Protein AF-A0A423TA72-F1 (afdb_monomer)

Secondary structure (DSSP, 8-state):
---BS-S-HHHHHHHHHHHHHHHHHHHHT----B-TTS-B---STTTS----TTTS-SS----PPSS---TTSGGGB---SSGGGGGGHHHHHHHHHHHHHHHHHTT--S----PSS--HHHHHHHT--HHHHHH-------SPPS-B--

Sequence (150 aa):
MDVGESLNPALDIGQVEGGFTQGLGLFTLEELRFSPEGVLLTRGPGMYKIPGFQDIPREFNVSLLRGAPNPRAIFSSKAIGEPPLFLASSAFLAIRQAVAAARAEQGMDPVFRFDSPATAERIRMACGDALARMTTTDTADTSKPWSVTV

Nearest PDB structures (foldseek):
  3b9j-assembly2_K  TM=9.821E-01  e=1.991E-14  Bos taurus
  7orc-assembly1_B  TM=9.507E-01  e=2.056E-11  Homo sapiens
  4uhx-assembly1_A  TM=9.500E-01  e=2.056E-11  Homo sapiens
  8emt-assembly1_B  TM=9.200E-01  e=6.672E-12  Homo sapiens
  8emt-assembly1_A  TM=9.411E-01  e=2.992E-11  Homo sapiens

Organism: Penaeus vannamei (NCBI:txid6689)

Structure (mmCIF, N/CA/C/O backbone):
data_AF-A0A423TA72-F1
#
_entry.id   AF-A0A423TA72-F1
#
loop_
_atom_site.group_PDB
_atom_site.id
_atom_site.type_symbol
_atom_site.label_atom_id
_atom_site.label_alt_id
_atom_site.label_comp_id
_atom_site.label_asym_id
_atom_site.label_entity_id
_atom_site.label_seq_id
_atom_site.pdbx_PDB_ins_code
_atom_site.Cartn_x
_atom_site.Cartn_y
_atom_site.Cartn_z
_atom_site.occupancy
_atom_site.B_iso_or_equiv
_atom_site.auth_seq_id
_atom_site.auth_comp_id
_atom_site.auth_asym_id
_atom_site.auth_atom_id
_atom_site.pdbx_PDB_model_num
ATOM 1 N N . MET A 1 1 ? -13.032 -4.093 10.788 1.00 92.88 1 MET A N 1
ATOM 2 C CA . MET A 1 1 ? -11.844 -4.158 11.661 1.00 92.88 1 MET A CA 1
ATOM 3 C C . MET A 1 1 ? -12.295 -4.418 13.089 1.00 92.88 1 MET A C 1
ATOM 5 O O . MET A 1 1 ? -13.267 -3.808 13.516 1.00 92.88 1 MET A O 1
ATOM 9 N N . ASP A 1 2 ? -11.664 -5.349 13.798 1.00 95.12 2 ASP A N 1
ATOM 10 C CA . ASP A 1 2 ? -11.983 -5.640 15.202 1.00 95.12 2 ASP A CA 1
ATOM 11 C C . ASP A 1 2 ? -11.082 -4.807 16.119 1.00 95.12 2 ASP A C 1
ATOM 13 O O . ASP A 1 2 ? -9.888 -5.077 16.235 1.00 95.12 2 ASP A O 1
ATOM 17 N N . VAL A 1 3 ? -11.669 -3.783 16.740 1.00 94.25 3 VAL A N 1
ATOM 18 C CA . VAL A 1 3 ? -10.977 -2.833 17.628 1.00 94.25 3 VAL A CA 1
ATOM 19 C C . VAL A 1 3 ? -11.420 -2.963 19.088 1.00 94.25 3 VAL A C 1
ATOM 21 O O . VAL A 1 3 ? -11.087 -2.125 19.922 1.00 94.25 3 VAL A O 1
ATOM 24 N N . GLY A 1 4 ? -12.162 -4.022 19.422 1.00 93.94 4 GLY A N 1
ATOM 25 C CA . GLY A 1 4 ? -12.846 -4.114 20.705 1.00 93.94 4 GLY A CA 1
ATOM 26 C C . GLY A 1 4 ? -13.949 -3.065 20.864 1.00 93.94 4 GLY A C 1
ATOM 27 O O . GLY A 1 4 ? -14.584 -2.659 19.892 1.00 93.94 4 GLY A O 1
ATOM 28 N N . GLU A 1 5 ? -14.157 -2.610 22.097 1.00 93.06 5 GLU A N 1
ATOM 29 C CA . GLU A 1 5 ? -14.962 -1.424 22.387 1.00 93.06 5 GLU A CA 1
ATOM 30 C C . GLU A 1 5 ? -14.088 -0.182 22.181 1.00 93.06 5 GLU A C 1
ATOM 32 O O . GLU A 1 5 ? -13.206 0.133 22.983 1.00 93.06 5 GLU A O 1
ATOM 37 N N . SER A 1 6 ? -14.295 0.483 21.047 1.00 93.94 6 SER A N 1
ATOM 38 C CA . SER A 1 6 ? -13.540 1.674 20.658 1.00 93.94 6 SER A CA 1
ATOM 39 C C . SER A 1 6 ? -13.652 2.780 21.712 1.00 93.94 6 SER A C 1
ATOM 41 O O . SER A 1 6 ? -14.752 3.142 22.134 1.00 93.94 6 SER A O 1
ATOM 43 N N . LEU A 1 7 ? -12.510 3.359 22.098 1.00 94.31 7 LEU A N 1
ATOM 44 C CA . LEU A 1 7 ? -12.467 4.523 22.994 1.00 94.31 7 LEU A CA 1
ATOM 45 C C . LEU A 1 7 ? -12.975 5.787 22.295 1.00 94.31 7 LEU A C 1
ATOM 47 O O . LEU A 1 7 ? -13.623 6.633 22.908 1.00 94.31 7 LEU A O 1
ATOM 51 N N . ASN A 1 8 ? -12.638 5.926 21.013 1.00 95.94 8 ASN A N 1
ATOM 52 C CA . ASN A 1 8 ? -13.075 7.015 20.160 1.00 95.94 8 ASN A CA 1
ATOM 53 C C . ASN A 1 8 ? -13.169 6.510 18.709 1.00 95.94 8 ASN A C 1
ATOM 55 O O . ASN A 1 8 ? -12.153 6.468 18.008 1.00 95.94 8 ASN A O 1
ATOM 59 N N . PRO A 1 9 ? -14.384 6.183 18.232 1.00 94.94 9 PRO A N 1
ATOM 60 C CA . PRO A 1 9 ? -14.571 5.615 16.901 1.00 94.94 9 PRO A CA 1
ATOM 61 C C . PRO A 1 9 ? -14.055 6.502 15.767 1.00 94.94 9 PRO A C 1
ATOM 63 O O . PRO A 1 9 ? -13.601 5.979 14.756 1.00 94.94 9 PRO A O 1
ATOM 66 N N . ALA A 1 10 ? -14.095 7.831 15.919 1.00 97.06 10 ALA A N 1
ATOM 67 C CA . ALA A 1 10 ? -13.616 8.749 14.887 1.00 97.06 10 ALA A CA 1
ATOM 68 C C . ALA A 1 10 ? -12.090 8.673 14.722 1.00 97.06 10 ALA A C 1
ATOM 70 O O . ALA A 1 10 ? -11.591 8.680 13.599 1.00 97.06 10 ALA A O 1
AT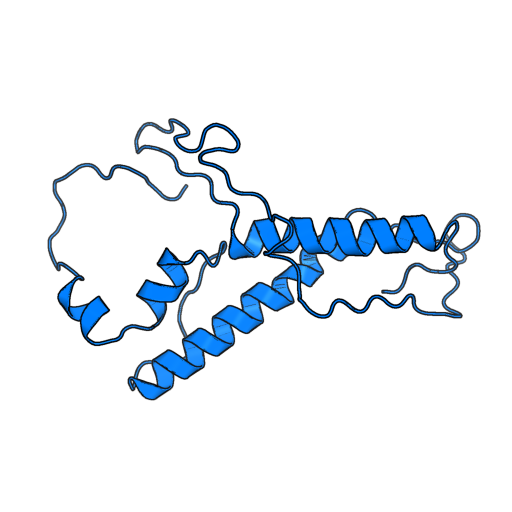OM 71 N N . LEU A 1 11 ? -11.351 8.556 15.832 1.00 96.88 11 LEU A N 1
ATOM 72 C CA . LEU A 1 11 ? -9.897 8.385 15.792 1.00 96.88 11 LEU A CA 1
ATOM 73 C C . LEU A 1 11 ? -9.517 7.002 15.266 1.00 96.88 11 LEU A C 1
ATOM 75 O O . LEU A 1 11 ? -8.621 6.903 14.434 1.00 96.88 11 LEU A O 1
ATOM 79 N N . ASP A 1 12 ? -10.216 5.955 15.701 1.00 96.88 12 ASP A N 1
ATOM 80 C CA . ASP A 1 12 ? -9.924 4.589 15.261 1.00 96.88 12 ASP A CA 1
ATOM 81 C C . ASP A 1 12 ? -10.191 4.409 13.762 1.00 96.88 12 ASP A C 1
ATOM 83 O O . ASP A 1 12 ? -9.397 3.774 13.072 1.00 96.88 12 ASP A O 1
ATOM 87 N N . ILE A 1 13 ? -11.260 5.011 13.229 1.00 97.62 13 ILE A N 1
ATOM 88 C CA . ILE A 1 13 ? -11.517 5.035 11.781 1.00 97.62 13 ILE A CA 1
ATOM 89 C C . ILE A 1 13 ? -10.391 5.774 11.051 1.00 97.62 13 ILE A C 1
ATOM 91 O O . ILE A 1 13 ? -9.846 5.227 10.095 1.00 97.62 13 ILE A O 1
ATOM 95 N N . GLY A 1 14 ? -9.971 6.945 11.541 1.00 97.81 14 GLY A N 1
ATOM 96 C CA . GLY A 1 14 ? -8.849 7.683 10.954 1.00 97.81 14 GLY A CA 1
ATOM 97 C C . GLY A 1 14 ? -7.530 6.896 10.964 1.00 97.81 14 GLY A C 1
ATOM 98 O O . GLY A 1 14 ? -6.763 6.973 10.007 1.00 97.81 14 GLY A O 1
ATOM 99 N N . GLN A 1 15 ? -7.279 6.084 11.998 1.00 97.75 15 GLN A N 1
ATOM 100 C CA . GLN A 1 15 ? -6.132 5.165 12.042 1.00 97.75 15 GLN A CA 1
ATOM 101 C C . GLN A 1 15 ? -6.255 4.050 11.000 1.00 97.75 15 GLN A C 1
ATOM 103 O O . GLN A 1 15 ? -5.272 3.719 10.340 1.00 97.75 15 GLN A O 1
ATOM 108 N N . VAL A 1 16 ? -7.456 3.493 10.802 1.00 98.06 16 VAL A N 1
ATOM 109 C CA . VAL A 1 16 ? -7.685 2.488 9.754 1.00 98.06 16 VAL A CA 1
ATOM 110 C C . VAL A 1 16 ? -7.436 3.070 8.366 1.00 98.06 16 VAL A C 1
ATOM 112 O O . VAL A 1 16 ? -6.707 2.465 7.582 1.00 98.06 16 VAL A O 1
ATOM 115 N N . GLU A 1 17 ? -8.003 4.236 8.064 1.00 98.06 17 GLU A N 1
ATOM 116 C CA . GLU A 1 17 ? -7.862 4.893 6.760 1.00 98.06 17 GLU A CA 1
ATOM 117 C C . GLU A 1 17 ? -6.417 5.332 6.498 1.00 98.06 17 GLU A C 1
ATOM 119 O O . GLU A 1 17 ? -5.870 5.073 5.422 1.00 98.06 17 GLU A O 1
ATOM 124 N N . GLY A 1 18 ? -5.776 5.949 7.494 1.00 97.94 18 GLY A N 1
ATOM 125 C CA . GLY A 1 18 ? -4.387 6.393 7.417 1.00 97.94 18 GLY A CA 1
ATOM 126 C C . GLY A 1 18 ? -3.412 5.227 7.282 1.00 97.94 18 GLY A C 1
ATOM 127 O O . GLY A 1 18 ? -2.581 5.227 6.375 1.00 97.94 18 GLY A O 1
ATOM 128 N N . GLY A 1 19 ? -3.557 4.196 8.121 1.00 98.00 19 GLY A N 1
ATOM 129 C CA . GLY A 1 19 ? -2.730 2.993 8.066 1.00 98.00 19 GLY A CA 1
ATOM 130 C C . GLY A 1 19 ? -2.888 2.254 6.739 1.00 98.00 19 GLY A C 1
ATOM 131 O O . GLY A 1 19 ? -1.891 1.925 6.099 1.00 98.00 19 GLY A O 1
ATOM 132 N N . PHE A 1 20 ? -4.123 2.069 6.261 1.00 98.38 20 PHE A N 1
ATOM 133 C CA . PHE A 1 20 ? -4.372 1.477 4.945 1.00 98.38 20 PHE A CA 1
ATOM 134 C C . PHE A 1 20 ? -3.741 2.303 3.817 1.00 98.38 20 PHE A C 1
ATOM 136 O O . PHE A 1 20 ? -3.083 1.744 2.947 1.00 98.38 20 PHE A O 1
ATOM 143 N N . THR A 1 21 ? -3.891 3.629 3.828 1.00 98.31 21 THR A N 1
ATOM 144 C CA . THR A 1 21 ? -3.316 4.495 2.784 1.00 98.31 21 THR A CA 1
ATOM 145 C C . THR A 1 21 ? -1.787 4.453 2.809 1.00 98.31 21 THR A C 1
ATOM 147 O O . THR A 1 21 ? -1.162 4.344 1.759 1.00 98.31 21 THR A O 1
ATOM 150 N N . GLN A 1 22 ? -1.166 4.436 3.989 1.00 98.44 22 GLN A N 1
ATOM 151 C CA . GLN A 1 22 ? 0.282 4.253 4.116 1.00 98.44 22 GLN A CA 1
ATOM 152 C C . GLN A 1 22 ? 0.736 2.893 3.561 1.00 98.44 22 GLN A C 1
ATOM 154 O O . GLN A 1 22 ? 1.723 2.809 2.832 1.00 98.44 22 GLN A O 1
ATOM 159 N N . GLY A 1 23 ? -0.009 1.825 3.852 1.00 98.25 23 GLY A N 1
ATOM 160 C CA . GLY A 1 23 ? 0.239 0.512 3.264 1.00 98.25 23 GLY A CA 1
ATOM 161 C C . GLY A 1 23 ? 0.062 0.502 1.742 1.00 98.25 23 GLY A C 1
ATOM 162 O O . GLY A 1 23 ? 0.820 -0.159 1.037 1.00 98.25 23 GLY A O 1
ATOM 163 N N . LEU A 1 24 ? -0.905 1.255 1.212 1.00 98.31 24 LEU A N 1
ATOM 164 C CA . LEU A 1 24 ? -1.134 1.368 -0.228 1.00 98.31 24 LEU A CA 1
ATOM 165 C C . LEU A 1 24 ? 0.100 1.968 -0.903 1.00 98.31 24 LEU A C 1
ATOM 167 O O . LEU A 1 24 ? 0.582 1.413 -1.891 1.00 98.31 24 LEU A O 1
ATOM 171 N N . GLY A 1 25 ? 0.653 3.032 -0.319 1.00 98.19 25 GLY A N 1
ATOM 172 C CA . GLY A 1 25 ? 1.925 3.618 -0.731 1.00 98.19 25 GLY A CA 1
ATOM 173 C C . GLY A 1 25 ? 3.050 2.591 -0.738 1.00 98.19 25 GLY A C 1
ATOM 174 O O . GLY A 1 25 ? 3.627 2.338 -1.798 1.00 98.19 25 GLY A O 1
ATOM 175 N N . LEU A 1 26 ? 3.274 1.923 0.398 1.00 98.31 26 LEU A N 1
ATOM 176 C CA . LEU A 1 26 ? 4.293 0.880 0.567 1.00 98.31 26 LEU A CA 1
ATOM 177 C C . LEU A 1 26 ? 4.230 -0.210 -0.514 1.00 98.31 26 LEU A C 1
ATOM 179 O O . LEU A 1 26 ? 5.268 -0.652 -1.008 1.00 98.31 26 LEU A O 1
ATOM 183 N N . PHE A 1 27 ? 3.029 -0.672 -0.867 1.00 98.44 27 PHE A N 1
ATOM 184 C CA . PHE A 1 27 ? 2.884 -1.793 -1.789 1.00 98.44 27 PHE A CA 1
ATOM 185 C C . PHE A 1 27 ? 2.764 -1.403 -3.264 1.00 98.44 27 PHE A C 1
ATOM 187 O O . PHE A 1 27 ? 2.869 -2.290 -4.111 1.00 98.44 27 PHE A O 1
ATOM 194 N N . THR A 1 28 ? 2.527 -0.135 -3.614 1.00 97.94 28 THR A N 1
ATOM 195 C CA . THR A 1 28 ? 2.189 0.235 -5.007 1.00 97.94 28 THR A CA 1
ATOM 196 C C . THR A 1 28 ? 2.951 1.433 -5.572 1.00 97.94 28 THR A C 1
ATOM 198 O O . THR A 1 28 ? 3.186 1.468 -6.779 1.00 97.94 28 THR A O 1
ATOM 201 N N . LEU A 1 29 ? 3.384 2.384 -4.740 1.00 96.81 29 LEU A N 1
ATOM 202 C CA . LEU A 1 29 ? 3.910 3.676 -5.204 1.00 96.81 29 LEU A CA 1
ATOM 203 C C . LEU A 1 29 ? 5.310 3.981 -4.674 1.00 96.81 29 LEU A C 1
ATOM 205 O O . LEU A 1 29 ? 6.191 4.384 -5.434 1.00 96.81 29 LEU A O 1
ATOM 209 N N . GLU A 1 30 ? 5.504 3.815 -3.371 1.00 97.38 30 GLU A N 1
ATOM 210 C CA . GLU A 1 30 ? 6.672 4.304 -2.655 1.00 97.38 30 GLU A CA 1
ATOM 211 C C . GLU A 1 30 ? 7.895 3.439 -2.948 1.00 97.38 30 GLU A C 1
ATOM 213 O O . GLU A 1 30 ? 8.001 2.301 -2.498 1.00 97.38 30 GLU A O 1
ATOM 218 N N . GLU A 1 31 ? 8.849 3.993 -3.696 1.00 96.31 31 GLU A N 1
ATOM 219 C CA . GLU A 1 31 ? 10.054 3.279 -4.092 1.00 96.31 31 GLU A CA 1
ATOM 220 C C . GLU A 1 31 ? 11.314 4.092 -3.811 1.00 96.31 31 GLU A C 1
ATOM 222 O O . GLU A 1 31 ? 11.451 5.251 -4.214 1.00 96.31 31 GLU A O 1
ATOM 227 N N . LEU A 1 32 ? 12.268 3.446 -3.144 1.00 95.81 32 LEU A N 1
ATOM 228 C CA . LEU A 1 32 ? 13.611 3.971 -2.956 1.00 95.81 32 LEU A CA 1
ATOM 229 C C . LEU A 1 32 ? 14.518 3.429 -4.059 1.00 95.81 32 LEU A C 1
ATOM 231 O O . LEU A 1 32 ? 14.652 2.219 -4.230 1.00 95.81 32 LEU A O 1
ATOM 235 N N . ARG A 1 33 ? 15.168 4.331 -4.796 1.00 94.75 33 ARG A N 1
ATOM 236 C CA . ARG A 1 33 ? 16.176 3.963 -5.800 1.00 94.75 33 ARG A CA 1
ATOM 237 C C . ARG A 1 33 ? 17.559 4.326 -5.292 1.00 94.75 33 ARG A C 1
ATOM 239 O O . ARG A 1 33 ? 17.786 5.461 -4.866 1.00 94.75 33 ARG A O 1
ATOM 246 N N . PHE A 1 34 ? 18.487 3.384 -5.389 1.00 96.00 34 PHE A N 1
ATOM 247 C CA . PHE A 1 34 ? 19.882 3.573 -5.011 1.00 96.00 34 PHE A CA 1
ATOM 248 C C . PHE A 1 34 ? 20.777 3.396 -6.230 1.00 96.00 34 PHE A C 1
ATOM 250 O O . PHE A 1 34 ? 20.518 2.538 -7.068 1.00 96.00 34 PHE A O 1
ATOM 257 N N . SER A 1 35 ? 21.832 4.199 -6.334 1.00 95.38 35 SER A N 1
ATOM 258 C CA . SER A 1 35 ? 22.923 3.938 -7.283 1.00 95.38 35 SER A CA 1
ATOM 259 C C . SER A 1 35 ? 23.712 2.683 -6.879 1.00 95.38 35 SER A C 1
ATOM 261 O O . SER A 1 35 ? 23.650 2.285 -5.712 1.00 95.38 35 SER A O 1
ATOM 263 N N . PRO A 1 36 ? 24.518 2.095 -7.783 1.00 93.38 36 PRO A N 1
ATOM 264 C CA . PRO A 1 36 ? 25.412 0.985 -7.436 1.00 93.38 36 PRO A CA 1
ATOM 265 C C . PRO A 1 36 ? 26.407 1.301 -6.304 1.00 93.38 36 PRO A C 1
ATOM 267 O O . PRO A 1 36 ? 26.890 0.391 -5.641 1.00 93.38 36 PRO A O 1
ATOM 270 N N . GLU A 1 37 ? 26.684 2.581 -6.039 1.00 94.31 37 GLU A N 1
ATOM 271 C CA . GLU A 1 37 ? 27.532 3.047 -4.929 1.00 94.31 37 GLU A CA 1
ATOM 272 C C . GLU A 1 37 ? 26.779 3.175 -3.593 1.00 94.31 37 GLU A C 1
ATOM 274 O O . GLU A 1 37 ? 27.340 3.658 -2.611 1.00 94.31 37 GLU A O 1
ATOM 279 N N . GLY A 1 38 ? 25.495 2.810 -3.543 1.00 94.00 38 GLY A N 1
ATOM 280 C CA . GLY A 1 38 ? 24.660 2.935 -2.344 1.00 94.00 38 GLY A CA 1
ATOM 281 C C . GLY A 1 38 ? 24.119 4.349 -2.101 1.00 94.00 38 GLY A C 1
ATOM 282 O O . GLY A 1 38 ? 23.545 4.628 -1.050 1.00 94.00 38 GLY A O 1
ATOM 283 N N . VAL A 1 39 ? 24.264 5.269 -3.060 1.00 95.44 39 VAL A N 1
ATOM 284 C CA . VAL A 1 39 ? 23.719 6.630 -2.932 1.00 95.44 39 VAL A CA 1
ATOM 285 C C . VAL A 1 39 ? 22.215 6.625 -3.206 1.00 95.44 39 VAL A C 1
ATOM 287 O O . VAL A 1 39 ? 21.802 6.234 -4.296 1.00 95.44 39 VAL A O 1
ATOM 290 N N . LEU A 1 40 ? 21.410 7.121 -2.257 1.00 96.25 40 LEU A N 1
ATOM 291 C CA . LEU A 1 40 ? 19.966 7.333 -2.431 1.00 96.25 40 LEU A CA 1
ATOM 292 C C . LEU A 1 40 ? 19.691 8.394 -3.509 1.00 96.25 40 LEU A C 1
ATOM 294 O O . LEU A 1 40 ? 20.135 9.540 -3.369 1.00 96.25 40 LEU A O 1
ATOM 298 N N . LEU A 1 41 ? 18.932 8.019 -4.539 1.00 95.00 41 LEU A N 1
ATOM 299 C CA . LEU A 1 41 ? 18.587 8.847 -5.701 1.00 95.00 41 LEU A CA 1
ATOM 300 C C . LEU A 1 41 ? 17.242 9.566 -5.523 1.00 95.00 41 LEU A C 1
ATOM 302 O O . LEU A 1 41 ? 17.093 10.726 -5.905 1.00 95.00 41 LEU A O 1
ATOM 306 N N . THR A 1 42 ? 16.263 8.909 -4.902 1.00 93.94 42 THR A N 1
ATOM 307 C CA . THR A 1 42 ? 14.908 9.439 -4.684 1.00 93.94 42 THR A CA 1
ATOM 308 C C . THR A 1 42 ? 14.861 10.348 -3.458 1.00 93.94 42 THR A C 1
ATOM 310 O O . THR A 1 42 ? 14.409 9.957 -2.383 1.00 93.94 42 THR A O 1
ATOM 313 N N . ARG A 1 43 ? 15.370 11.576 -3.605 1.00 94.25 43 ARG A N 1
ATOM 314 C CA . ARG A 1 43 ? 15.434 12.564 -2.518 1.00 94.25 43 ARG A CA 1
ATOM 315 C C . ARG A 1 43 ? 14.278 13.559 -2.597 1.00 94.25 43 ARG A C 1
ATOM 317 O O . ARG A 1 43 ? 14.174 14.329 -3.548 1.00 94.25 43 ARG A O 1
ATOM 324 N N . GLY A 1 44 ? 13.452 13.574 -1.553 1.00 93.31 44 GLY A N 1
ATOM 325 C CA . GLY A 1 44 ? 12.340 14.512 -1.400 1.00 93.31 44 GLY A CA 1
ATOM 326 C C . GLY A 1 44 ? 11.079 14.138 -2.195 1.00 93.31 44 GLY A C 1
ATOM 327 O O . GLY A 1 44 ? 11.095 13.206 -3.001 1.00 93.31 44 GLY A O 1
ATOM 328 N N . PRO A 1 45 ? 9.979 14.891 -2.007 1.00 91.81 45 PRO A N 1
ATOM 329 C CA . PRO A 1 4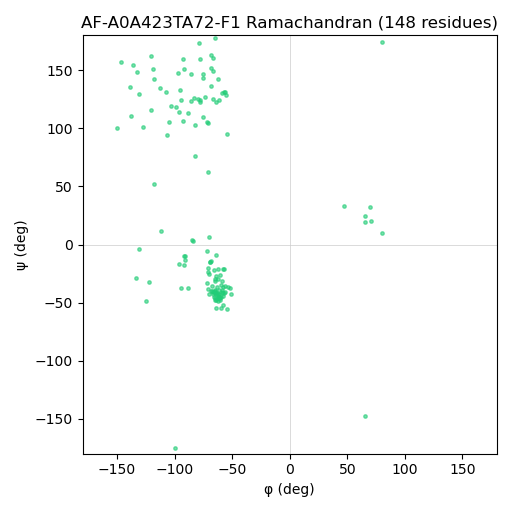5 ? 8.648 14.555 -2.537 1.00 91.81 45 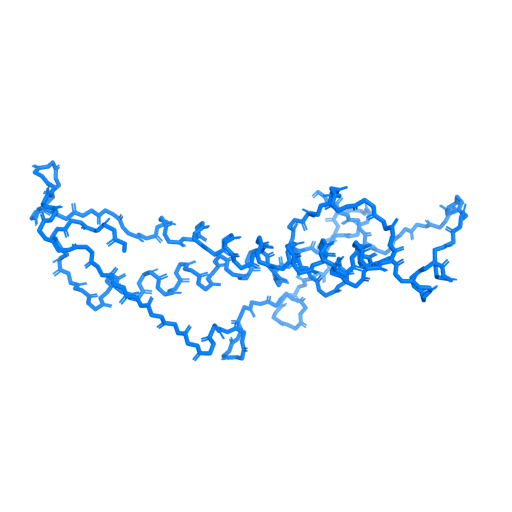PRO A CA 1
ATOM 330 C C . PRO A 1 45 ? 8.545 14.675 -4.067 1.00 91.81 45 PRO A C 1
ATOM 332 O O . PRO A 1 45 ? 7.611 14.177 -4.698 1.00 91.81 45 PRO A O 1
ATOM 335 N N . GLY A 1 46 ? 9.517 15.340 -4.699 1.00 90.94 46 GLY A N 1
ATOM 336 C CA . GLY A 1 46 ? 9.643 15.390 -6.154 1.00 90.94 46 GLY A CA 1
ATOM 337 C C . GLY A 1 46 ? 9.948 14.022 -6.769 1.00 90.94 46 GLY A C 1
ATOM 338 O O . GLY A 1 46 ? 9.488 13.760 -7.877 1.00 90.94 46 GLY A O 1
ATOM 339 N N . MET A 1 47 ? 10.634 13.146 -6.029 1.00 92.56 47 MET A N 1
ATOM 340 C CA . MET A 1 47 ? 11.133 11.857 -6.520 1.00 92.56 47 MET A CA 1
ATOM 341 C C . MET A 1 47 ? 10.603 10.661 -5.720 1.00 92.56 47 MET A C 1
ATOM 343 O O . MET A 1 47 ? 10.390 9.605 -6.300 1.00 92.56 47 MET A O 1
ATOM 347 N N . TYR A 1 48 ? 10.362 10.820 -4.415 1.00 96.69 48 TYR A N 1
ATOM 348 C CA . TYR A 1 48 ? 9.699 9.823 -3.574 1.00 96.69 48 TYR A CA 1
ATOM 349 C C . TYR A 1 48 ? 8.209 10.149 -3.471 1.00 96.69 48 TYR A C 1
ATOM 351 O O . TYR A 1 48 ? 7.838 11.204 -2.949 1.00 96.69 48 TYR A O 1
ATOM 359 N N . LYS A 1 49 ? 7.359 9.281 -4.023 1.00 97.06 49 LYS A N 1
ATOM 360 C CA . LYS A 1 49 ? 5.926 9.543 -4.188 1.00 97.06 49 LYS A CA 1
ATOM 361 C C . LYS A 1 49 ? 5.111 8.764 -3.167 1.00 97.06 49 LYS A C 1
ATOM 363 O O . LYS A 1 49 ? 4.940 7.561 -3.305 1.00 97.06 49 LYS A O 1
ATOM 368 N N . ILE A 1 50 ? 4.609 9.488 -2.173 1.00 97.62 50 ILE A N 1
ATOM 369 C CA . ILE A 1 50 ? 3.565 9.001 -1.269 1.00 97.62 50 ILE A CA 1
ATOM 370 C C . ILE A 1 50 ? 2.193 9.080 -1.960 1.00 97.62 50 ILE A C 1
ATOM 372 O O . ILE A 1 50 ? 2.045 9.882 -2.891 1.00 97.62 50 ILE A O 1
ATOM 376 N N . PRO A 1 51 ? 1.188 8.323 -1.491 1.00 97.62 51 PRO A N 1
ATOM 377 C CA . PRO A 1 51 ? -0.184 8.454 -1.968 1.00 97.62 51 PRO A CA 1
ATOM 378 C C . PRO A 1 51 ? -0.713 9.886 -1.822 1.00 97.62 51 PRO A C 1
ATOM 380 O O . PRO A 1 51 ? -0.652 10.489 -0.748 1.00 97.62 51 PRO A O 1
ATOM 383 N N . GLY A 1 52 ? -1.247 10.426 -2.911 1.00 95.69 52 GLY A N 1
ATOM 384 C CA . GLY A 1 52 ? -2.012 11.663 -2.949 1.00 95.69 52 GLY A CA 1
ATOM 385 C C . GLY A 1 52 ? -3.523 11.416 -2.974 1.00 95.69 52 GLY A C 1
ATOM 386 O O . GLY A 1 52 ? -4.012 10.291 -2.916 1.00 95.69 52 GLY A O 1
ATOM 387 N N . PHE A 1 53 ? -4.294 12.497 -3.120 1.00 96.25 53 PHE A N 1
ATOM 388 C CA . PHE A 1 53 ? -5.765 12.445 -3.129 1.00 96.25 53 PHE A CA 1
ATOM 389 C C . PHE A 1 53 ? -6.372 11.619 -4.271 1.00 96.25 53 PHE A C 1
ATOM 391 O O . PHE A 1 53 ? -7.529 11.227 -4.181 1.00 96.25 53 PHE A O 1
ATOM 398 N N . GLN A 1 54 ? -5.630 11.394 -5.357 1.00 95.94 54 GLN A N 1
ATOM 399 C CA . GLN A 1 54 ? -6.106 10.620 -6.508 1.00 95.94 54 GLN A CA 1
ATOM 400 C C . GLN A 1 54 ? -5.769 9.130 -6.410 1.00 95.94 54 GLN A C 1
ATOM 402 O O . GLN A 1 54 ? -6.288 8.350 -7.204 1.00 95.94 54 GLN A O 1
ATOM 407 N N . ASP A 1 55 ? -4.937 8.740 -5.444 1.00 96.62 55 ASP A N 1
ATOM 408 C CA . ASP A 1 55 ? -4.470 7.361 -5.303 1.00 96.62 55 ASP A CA 1
ATOM 409 C C . ASP A 1 55 ? -5.371 6.530 -4.375 1.00 96.62 55 ASP A C 1
ATOM 411 O O . ASP A 1 55 ? -5.333 5.302 -4.410 1.00 96.62 55 ASP A O 1
ATOM 415 N N . ILE A 1 56 ? -6.205 7.177 -3.552 1.00 96.25 56 ILE A N 1
ATOM 416 C CA . ILE A 1 56 ? -7.129 6.480 -2.647 1.00 96.25 56 ILE A CA 1
ATOM 417 C C . ILE A 1 56 ? -8.242 5.744 -3.416 1.00 96.25 56 ILE A C 1
ATOM 419 O O . ILE A 1 56 ? -8.651 6.185 -4.496 1.00 96.25 56 ILE A O 1
ATOM 423 N N . PRO A 1 57 ? -8.803 4.650 -2.861 1.00 96.81 57 PRO A N 1
ATOM 424 C CA . PRO A 1 57 ? -9.953 3.988 -3.462 1.00 96.81 57 PRO A CA 1
ATOM 425 C C . PRO A 1 57 ? -11.118 4.965 -3.652 1.00 96.81 57 PRO A C 1
ATOM 427 O O . PRO A 1 57 ? -11.516 5.660 -2.718 1.00 96.81 57 PRO A O 1
A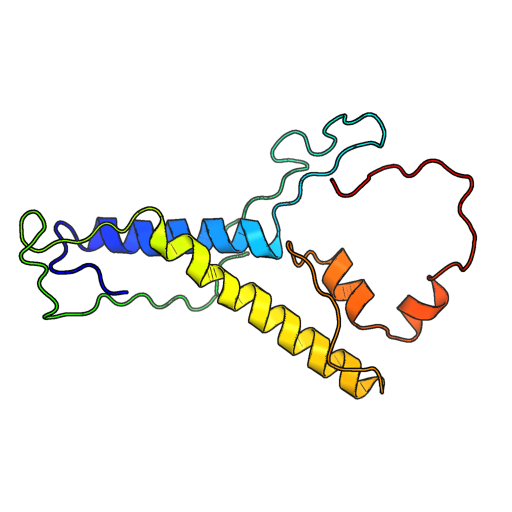TOM 430 N N . ARG A 1 58 ? -11.704 4.983 -4.856 1.00 96.94 58 ARG A N 1
ATOM 431 C CA . ARG A 1 58 ? -12.876 5.824 -5.166 1.00 96.94 58 ARG A CA 1
ATOM 432 C C . ARG A 1 58 ? -14.047 5.557 -4.217 1.00 96.94 58 ARG A C 1
ATOM 434 O O . ARG A 1 58 ? -14.803 6.469 -3.899 1.00 96.94 58 ARG A O 1
ATOM 441 N N . GLU A 1 59 ? -14.205 4.304 -3.812 1.00 97.81 59 GLU A N 1
ATOM 442 C CA . GLU A 1 59 ? -15.141 3.887 -2.780 1.00 97.81 59 GLU A CA 1
ATOM 443 C C . GLU A 1 59 ? -14.341 3.227 -1.657 1.00 97.81 59 GLU A C 1
ATOM 445 O O . GLU A 1 59 ? -13.697 2.199 -1.873 1.00 97.81 59 GLU A O 1
ATOM 450 N N . PHE A 1 60 ? -14.359 3.835 -0.470 1.00 97.44 60 PHE A N 1
ATOM 451 C CA . PHE A 1 60 ? -13.608 3.357 0.683 1.00 97.44 60 PHE A CA 1
ATOM 452 C C . PHE A 1 60 ? -14.542 3.209 1.888 1.00 97.44 60 PHE A C 1
ATOM 454 O O . PHE A 1 60 ? -14.918 4.183 2.534 1.00 97.44 60 PHE A O 1
ATOM 461 N N . ASN A 1 61 ? -14.948 1.968 2.165 1.00 98.00 61 ASN A N 1
ATOM 462 C CA . ASN A 1 61 ? -15.887 1.643 3.235 1.00 98.00 61 ASN A CA 1
ATOM 463 C C . ASN A 1 61 ? -15.150 1.054 4.445 1.00 98.00 61 ASN A C 1
ATOM 465 O O . ASN A 1 61 ? -14.556 -0.022 4.352 1.00 98.00 61 ASN A O 1
ATOM 469 N N . VAL A 1 62 ? -15.244 1.716 5.601 1.00 97.69 62 VAL A N 1
ATOM 470 C CA . VAL A 1 62 ? -14.668 1.243 6.870 1.00 97.69 62 VAL A CA 1
ATOM 471 C C . VAL A 1 62 ? -15.783 0.893 7.851 1.00 97.69 62 VAL A C 1
ATOM 473 O O . VAL A 1 62 ? -16.757 1.622 8.020 1.00 97.69 62 VAL A O 1
ATOM 476 N N . SER A 1 63 ? -15.663 -0.257 8.513 1.00 97.06 63 SER A N 1
ATOM 477 C CA . SER A 1 63 ? -16.607 -0.698 9.545 1.00 97.06 63 SER A CA 1
ATOM 478 C C . SER A 1 63 ? -15.872 -1.320 10.724 1.00 97.06 63 SER A C 1
ATOM 480 O O . SER A 1 63 ? -14.955 -2.132 10.549 1.00 97.06 63 SER A O 1
ATOM 482 N N . LEU A 1 64 ? -16.294 -0.954 11.933 1.00 96.31 64 LEU A N 1
ATOM 483 C CA . LEU A 1 64 ? -15.783 -1.500 13.188 1.00 96.31 64 LEU A CA 1
ATOM 484 C C . LEU A 1 64 ? -16.691 -2.641 13.660 1.00 96.31 64 LEU A C 1
ATOM 486 O O . LEU A 1 64 ? -17.917 -2.508 13.649 1.00 96.31 64 LEU A O 1
ATOM 490 N N . LEU A 1 65 ? -16.094 -3.770 14.044 1.00 96.06 65 LEU A N 1
ATOM 491 C CA . LEU A 1 65 ? -16.835 -4.918 14.561 1.00 96.06 65 LEU A CA 1
ATOM 492 C C . LEU A 1 65 ? -17.471 -4.547 15.908 1.00 96.06 65 LEU A C 1
ATOM 494 O O . LEU A 1 65 ? -16.773 -4.110 16.817 1.00 96.06 65 LEU A O 1
ATOM 498 N N . ARG A 1 66 ? -18.790 -4.720 16.029 1.00 91.81 66 ARG A N 1
ATOM 499 C CA . ARG A 1 66 ? -19.545 -4.412 17.254 1.00 91.81 66 ARG A CA 1
ATOM 500 C C . ARG A 1 66 ? -19.662 -5.636 18.158 1.00 91.81 66 ARG A C 1
ATOM 502 O O . ARG A 1 66 ? -19.745 -6.755 17.659 1.00 91.81 66 ARG A O 1
ATOM 509 N N . GLY A 1 67 ? -19.753 -5.408 19.470 1.00 89.94 67 GLY A N 1
ATOM 510 C CA . GLY A 1 67 ? -20.000 -6.467 20.453 1.00 89.94 67 GLY A CA 1
ATOM 511 C C . GLY A 1 67 ? -18.823 -7.426 20.624 1.00 89.94 67 GLY A C 1
ATOM 512 O O . GLY A 1 67 ? -19.031 -8.611 20.873 1.00 89.94 67 GLY A O 1
ATOM 513 N N . ALA A 1 68 ? -17.594 -6.925 20.473 1.00 93.00 68 ALA A N 1
ATOM 514 C CA . ALA A 1 68 ? -16.362 -7.710 20.544 1.00 93.00 68 ALA A CA 1
ATOM 515 C C . ALA A 1 68 ? -15.441 -7.265 21.704 1.00 93.00 68 ALA A C 1
ATOM 517 O O . ALA A 1 68 ? -14.260 -7.001 21.473 1.00 93.00 68 ALA A O 1
ATOM 518 N N . PRO A 1 69 ? -15.933 -7.162 22.955 1.00 91.62 69 PRO A N 1
ATOM 519 C CA . PRO A 1 69 ? -15.177 -6.562 24.050 1.00 91.62 69 PRO A CA 1
ATOM 520 C C . PRO A 1 69 ? -13.882 -7.323 24.362 1.00 91.62 69 PRO A C 1
ATOM 522 O O . PRO A 1 69 ? -13.837 -8.554 24.354 1.00 91.62 69 PRO A O 1
ATOM 525 N N . ASN A 1 70 ? -12.822 -6.581 24.687 1.00 93.31 70 ASN A N 1
ATOM 526 C CA . ASN A 1 70 ? -11.531 -7.133 25.084 1.00 93.31 70 ASN A CA 1
ATOM 527 C C . ASN A 1 70 ? -11.269 -6.982 26.597 1.00 93.31 70 ASN A C 1
ATOM 529 O O . ASN A 1 70 ? -10.675 -5.987 27.010 1.00 93.31 70 ASN A O 1
ATOM 533 N N . PRO A 1 71 ? -11.579 -7.978 27.446 1.00 92.94 71 PRO A N 1
ATOM 534 C CA . PRO A 1 71 ? -11.453 -7.843 28.903 1.00 92.94 71 PRO A CA 1
ATOM 535 C C . PRO A 1 71 ? -10.011 -7.631 29.400 1.00 92.94 71 PRO A C 1
ATOM 537 O O . PRO A 1 71 ? -9.803 -7.364 30.580 1.00 92.94 71 PRO A O 1
ATOM 540 N N . ARG A 1 72 ? -9.002 -7.776 28.529 1.00 93.38 72 ARG A N 1
ATOM 541 C CA . ARG A 1 72 ? -7.578 -7.639 28.870 1.00 93.38 72 ARG A CA 1
ATOM 542 C C . ARG A 1 72 ? -7.032 -6.223 28.685 1.00 93.38 72 ARG A C 1
ATOM 544 O O . ARG A 1 72 ? -5.899 -5.970 29.080 1.00 93.38 72 ARG A O 1
ATOM 551 N N . ALA A 1 73 ? -7.791 -5.329 28.058 1.00 93.81 73 ALA A N 1
ATOM 552 C CA . ALA A 1 73 ? -7.358 -3.971 27.752 1.00 93.81 73 ALA A CA 1
ATOM 553 C C . ALA A 1 73 ? -8.266 -2.927 28.403 1.00 93.81 73 ALA A C 1
ATOM 555 O O . ALA A 1 73 ? -9.397 -3.207 28.807 1.00 93.81 73 ALA A O 1
ATOM 556 N N . ILE A 1 74 ? -7.757 -1.697 28.491 1.00 92.44 74 ILE A N 1
ATOM 557 C CA . ILE A 1 74 ? -8.486 -0.582 29.090 1.00 92.44 74 ILE A CA 1
ATOM 558 C C . ILE A 1 74 ? -9.807 -0.337 28.351 1.00 92.44 74 ILE A C 1
ATOM 560 O O . ILE A 1 74 ? -9.840 -0.295 27.120 1.00 92.44 74 ILE A O 1
ATOM 564 N N . PHE A 1 75 ? -10.896 -0.237 29.117 1.00 91.38 75 PHE A N 1
ATOM 565 C CA . PHE A 1 75 ? -12.273 -0.085 28.627 1.00 91.38 75 PHE A CA 1
ATOM 566 C C . PHE A 1 75 ? -12.664 -1.044 27.493 1.00 91.38 75 PHE A C 1
ATOM 568 O O . PHE A 1 75 ? -13.469 -0.702 26.639 1.00 91.38 75 PHE A O 1
ATOM 575 N N . SER A 1 76 ? -12.121 -2.261 27.490 1.00 92.94 76 SER A N 1
ATOM 576 C CA . SER A 1 76 ? -12.395 -3.262 26.456 1.00 92.94 76 SER A CA 1
ATOM 577 C C . SER A 1 76 ? -11.911 -2.929 25.035 1.00 92.94 76 SER A C 1
ATOM 579 O O . SER A 1 76 ? -12.354 -3.578 24.085 1.00 92.94 76 SER A O 1
ATOM 581 N N . SER A 1 77 ? -10.969 -1.992 24.886 1.00 93.50 77 SER A N 1
ATOM 582 C CA . SER A 1 77 ? -10.399 -1.553 23.598 1.00 93.50 77 SER A CA 1
ATOM 583 C C . SER A 1 77 ? -9.336 -2.500 23.009 1.00 93.50 77 SER A C 1
ATOM 585 O O . SER A 1 77 ? -8.904 -3.472 23.636 1.00 93.50 77 SER A O 1
ATOM 587 N N . LYS A 1 78 ? -8.877 -2.234 21.781 1.00 95.06 78 LYS A N 1
ATOM 588 C CA . LYS A 1 78 ? -7.708 -2.878 21.155 1.00 95.06 78 LYS A CA 1
ATOM 589 C C . LYS A 1 78 ? -6.837 -1.845 20.444 1.00 95.06 78 LYS A C 1
ATOM 591 O O . LYS A 1 78 ? -7.313 -0.801 20.014 1.00 95.06 78 LYS A O 1
ATOM 596 N 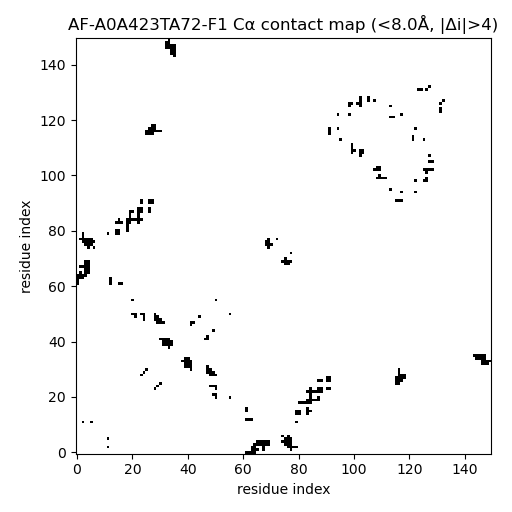N . ALA A 1 79 ? -5.551 -2.163 20.307 1.00 92.44 79 ALA A N 1
ATOM 597 C CA . ALA A 1 79 ? -4.611 -1.337 19.558 1.00 92.44 79 ALA A CA 1
ATOM 598 C C . ALA A 1 79 ? -4.931 -1.361 18.054 1.00 92.44 79 ALA A C 1
ATOM 600 O O . ALA A 1 79 ? -5.187 -2.428 17.496 1.00 92.44 79 ALA A O 1
ATOM 601 N N . ILE A 1 80 ? -4.880 -0.190 17.408 1.00 94.44 80 ILE A N 1
ATOM 602 C CA . ILE A 1 80 ? -5.289 -0.016 16.004 1.00 94.44 80 ILE A CA 1
ATOM 603 C C . ILE A 1 80 ? -4.279 0.731 15.121 1.00 94.44 80 ILE A C 1
ATOM 605 O O . ILE A 1 80 ? -4.492 0.812 13.922 1.00 94.44 80 ILE A O 1
ATOM 609 N N . GLY A 1 81 ? -3.169 1.242 15.662 1.00 91.25 81 GLY A N 1
ATOM 610 C CA . GLY A 1 81 ? -2.242 2.075 14.878 1.00 91.25 81 GLY A CA 1
ATOM 611 C C . GLY A 1 81 ? -1.570 1.339 13.711 1.00 91.25 81 GLY A C 1
ATOM 612 O O . GLY A 1 81 ? -1.656 1.760 12.566 1.00 91.25 81 GLY A O 1
ATOM 613 N N . GLU A 1 82 ? -0.920 0.211 13.988 1.00 95.81 82 GLU A N 1
ATOM 614 C CA . GLU A 1 82 ? -0.163 -0.560 12.987 1.00 95.81 82 GLU A CA 1
ATOM 615 C C . GLU A 1 82 ? -0.983 -1.612 12.212 1.00 95.81 82 GLU A C 1
ATOM 617 O O . GLU A 1 82 ? -0.744 -1.776 11.012 1.00 95.81 82 GLU A O 1
ATOM 622 N N . PRO A 1 83 ? -1.951 -2.334 12.825 1.00 95.88 83 PRO A N 1
ATOM 623 C CA . PRO A 1 83 ? -2.654 -3.430 12.151 1.00 95.88 83 PRO A CA 1
ATOM 624 C C . PRO A 1 83 ? -3.275 -3.103 10.775 1.00 95.88 83 PRO A C 1
ATOM 626 O O . PRO A 1 83 ? -3.223 -3.967 9.896 1.00 95.88 83 PRO A O 1
ATOM 629 N N . PRO A 1 84 ? -3.850 -1.904 10.531 1.00 97.12 84 PRO A N 1
ATOM 630 C CA . PRO A 1 84 ? -4.460 -1.570 9.245 1.00 97.12 84 PRO A CA 1
ATOM 631 C C . PRO A 1 84 ? -3.479 -1.492 8.073 1.00 97.12 84 PRO A C 1
ATOM 633 O O . PRO A 1 84 ? -3.905 -1.660 6.933 1.00 97.12 84 PRO A O 1
ATOM 636 N N . LEU A 1 85 ? -2.181 -1.282 8.324 1.00 98.19 85 LEU A N 1
ATOM 637 C CA . LEU A 1 85 ? -1.177 -1.103 7.270 1.00 98.19 85 LEU A CA 1
ATOM 638 C C . LEU A 1 85 ? -1.115 -2.302 6.322 1.00 98.19 85 LEU A C 1
ATOM 640 O O . LEU A 1 85 ? -1.121 -2.148 5.101 1.00 98.19 85 LEU A O 1
ATOM 644 N N . PHE A 1 86 ? -1.124 -3.518 6.868 1.00 98.25 86 PHE A N 1
ATOM 645 C CA . PHE A 1 86 ? -1.030 -4.724 6.049 1.00 98.25 86 PHE A CA 1
ATOM 646 C C . PHE A 1 86 ? -2.296 -4.999 5.222 1.00 98.25 86 PHE A C 1
ATOM 648 O O . PHE A 1 86 ? -2.220 -5.690 4.204 1.00 98.25 86 PHE A O 1
ATOM 655 N N . LEU A 1 87 ? -3.452 -4.432 5.591 1.00 98.00 87 LEU A N 1
ATOM 656 C CA . LEU A 1 87 ? -4.696 -4.604 4.828 1.00 98.00 87 LEU A CA 1
ATOM 657 C C . LEU A 1 87 ? -4.569 -4.068 3.397 1.00 98.00 87 LEU A C 1
ATOM 659 O O . LEU A 1 87 ? -5.230 -4.574 2.490 1.00 98.00 87 LEU A O 1
ATOM 663 N N . ALA A 1 88 ? -3.677 -3.105 3.170 1.00 97.88 88 ALA A N 1
ATOM 664 C CA . ALA A 1 88 ? -3.397 -2.564 1.848 1.00 97.88 88 ALA A CA 1
ATOM 665 C C . ALA A 1 88 ? -2.703 -3.550 0.895 1.00 97.88 88 ALA A C 1
ATOM 667 O O . ALA A 1 88 ? -2.729 -3.349 -0.318 1.00 97.88 88 ALA A O 1
ATOM 668 N N . SER A 1 89 ? -2.157 -4.664 1.404 1.00 98.19 89 SER A N 1
ATOM 669 C CA . SER A 1 89 ? -1.677 -5.763 0.553 1.00 98.19 89 SER A CA 1
ATOM 670 C C . SER A 1 89 ? -2.789 -6.329 -0.342 1.00 98.19 89 SER A C 1
ATOM 672 O O . SER A 1 89 ? -2.503 -6.883 -1.402 1.00 98.19 89 SER A O 1
ATOM 674 N N . SER A 1 90 ? -4.062 -6.121 0.019 1.00 98.44 90 SER A N 1
ATOM 675 C CA . SER A 1 90 ? -5.210 -6.417 -0.843 1.00 98.44 90 SER A CA 1
ATOM 676 C C . SER A 1 90 ? -5.141 -5.703 -2.199 1.00 98.44 90 SER A C 1
ATOM 678 O O . SER A 1 90 ? -5.397 -6.339 -3.220 1.00 98.44 90 SER A O 1
ATOM 680 N N . ALA A 1 91 ? -4.723 -4.432 -2.245 1.00 98.19 91 ALA A N 1
ATOM 681 C CA . ALA A 1 91 ? -4.551 -3.689 -3.495 1.00 98.19 91 ALA A CA 1
ATOM 682 C C . ALA A 1 91 ? -3.414 -4.274 -4.349 1.00 98.19 91 ALA A C 1
ATOM 684 O O . ALA A 1 91 ? -3.575 -4.477 -5.551 1.00 98.19 91 ALA A O 1
ATOM 685 N N . PHE A 1 92 ? -2.292 -4.633 -3.721 1.00 98.50 92 PHE A N 1
ATOM 686 C CA . PHE A 1 92 ? -1.178 -5.303 -4.397 1.00 98.50 92 PHE A CA 1
ATOM 687 C C . PHE A 1 92 ? -1.583 -6.649 -5.003 1.00 98.50 92 PHE A C 1
ATOM 689 O O . PHE A 1 92 ? -1.266 -6.940 -6.157 1.00 98.50 92 PHE A O 1
ATOM 696 N N . LEU A 1 93 ? -2.309 -7.470 -4.242 1.00 98.44 93 LEU A N 1
ATOM 697 C CA . LEU A 1 93 ? -2.788 -8.768 -4.710 1.00 98.44 93 LEU A CA 1
ATOM 698 C C . LEU A 1 93 ? -3.835 -8.623 -5.822 1.00 98.44 93 LEU A C 1
ATOM 700 O O . LEU A 1 93 ? -3.809 -9.409 -6.768 1.00 98.44 93 LEU A O 1
ATOM 704 N N . ALA A 1 94 ? -4.690 -7.597 -5.764 1.00 98.56 94 ALA A N 1
ATOM 705 C CA . ALA A 1 94 ? -5.621 -7.274 -6.844 1.00 98.56 94 ALA A CA 1
ATOM 706 C C . ALA A 1 94 ? -4.881 -6.895 -8.140 1.00 98.56 94 ALA A C 1
ATOM 708 O O . ALA A 1 94 ? -5.200 -7.421 -9.208 1.00 98.56 94 ALA A O 1
ATOM 709 N N . ILE A 1 95 ? -3.836 -6.061 -8.051 1.00 98.50 95 ILE A N 1
ATOM 710 C CA . ILE A 1 95 ? -2.968 -5.730 -9.194 1.00 98.50 95 ILE A CA 1
ATOM 711 C C . ILE A 1 95 ? -2.292 -6.993 -9.739 1.00 98.50 95 ILE A C 1
ATOM 713 O O . ILE A 1 95 ? -2.329 -7.245 -10.944 1.00 98.50 95 ILE A O 1
ATOM 717 N N . ARG A 1 96 ? -1.711 -7.826 -8.866 1.00 98.19 96 ARG A N 1
ATOM 718 C CA . ARG A 1 96 ? -1.072 -9.088 -9.266 1.00 98.19 96 ARG A CA 1
ATOM 719 C C . ARG A 1 96 ? -2.049 -10.003 -10.007 1.00 98.19 96 ARG A C 1
ATOM 721 O O . ARG A 1 96 ? -1.665 -10.612 -11.003 1.00 98.19 96 ARG A O 1
ATOM 728 N N . GLN A 1 97 ? -3.292 -10.105 -9.538 1.00 98.25 97 GLN A N 1
ATOM 729 C CA . GLN A 1 97 ? -4.330 -10.902 -10.190 1.00 98.25 97 GLN A CA 1
ATOM 730 C C . GLN A 1 97 ? -4.688 -10.348 -11.576 1.00 98.25 97 GLN A C 1
ATOM 732 O O . GLN A 1 97 ? -4.814 -11.125 -12.520 1.00 98.25 97 GLN A O 1
ATOM 737 N N . ALA A 1 98 ? -4.794 -9.024 -11.725 1.00 98.19 98 ALA A N 1
ATOM 738 C CA . ALA A 1 98 ? -5.032 -8.391 -13.022 1.00 98.19 98 ALA A CA 1
ATOM 739 C C . ALA A 1 98 ? -3.888 -8.668 -14.016 1.00 98.19 98 ALA A C 1
ATOM 741 O O . ALA A 1 98 ? -4.134 -9.030 -15.166 1.00 98.19 98 ALA A O 1
ATOM 742 N N . VAL A 1 99 ? -2.634 -8.587 -13.561 1.00 97.75 99 VAL A N 1
ATOM 743 C CA . VAL A 1 99 ? -1.464 -8.942 -14.380 1.00 97.75 99 VAL A CA 1
ATOM 744 C C . VAL A 1 99 ? -1.467 -10.433 -14.736 1.00 97.75 99 VAL A C 1
ATOM 746 O O . VAL A 1 99 ? -1.179 -10.783 -15.877 1.00 97.75 99 VAL A O 1
ATOM 749 N N . ALA A 1 100 ? -1.828 -11.322 -13.805 1.00 97.38 100 ALA A N 1
ATOM 750 C CA . ALA A 1 100 ? -1.943 -12.756 -14.082 1.00 97.38 100 ALA A CA 1
ATOM 751 C C . ALA A 1 100 ? -2.968 -13.049 -15.192 1.00 97.38 100 ALA A C 1
ATOM 753 O O . ALA A 1 100 ? -2.702 -13.876 -16.063 1.00 97.38 100 ALA A O 1
ATOM 754 N N . ALA A 1 101 ? -4.105 -12.343 -15.192 1.00 97.12 101 ALA A N 1
ATOM 755 C CA . ALA A 1 101 ? -5.110 -12.450 -16.247 1.00 97.12 101 ALA A CA 1
ATOM 756 C C . ALA A 1 101 ? -4.565 -11.974 -17.605 1.00 97.12 101 ALA A C 1
ATOM 758 O O . ALA A 1 101 ? -4.651 -12.710 -18.585 1.00 97.12 101 ALA A O 1
ATOM 759 N N . ALA A 1 102 ? -3.909 -10.808 -17.647 1.00 95.75 102 ALA A N 1
ATOM 760 C CA . ALA A 1 102 ? -3.283 -10.297 -18.870 1.00 95.75 102 ALA A CA 1
ATOM 761 C C . ALA A 1 102 ? -2.216 -11.259 -19.430 1.00 95.75 102 ALA A C 1
ATOM 763 O O . ALA A 1 102 ? -2.136 -11.481 -20.635 1.00 95.75 102 ALA A O 1
ATOM 764 N N . ARG A 1 103 ? -1.419 -11.886 -18.557 1.00 95.19 103 ARG A N 1
ATOM 765 C CA . ARG A 1 103 ? -0.427 -12.904 -18.940 1.00 95.19 103 ARG A CA 1
ATOM 766 C C . ARG A 1 103 ? -1.072 -14.155 -19.530 1.00 95.19 103 ARG A C 1
ATOM 768 O O . ARG A 1 103 ? -0.575 -14.672 -20.530 1.00 95.19 103 ARG A O 1
ATOM 775 N N . ALA A 1 104 ? -2.168 -14.625 -18.936 1.00 94.75 104 ALA A N 1
ATOM 776 C CA . ALA A 1 104 ? -2.898 -15.787 -19.430 1.00 94.75 104 ALA A CA 1
ATOM 777 C C . ALA A 1 104 ? -3.449 -15.550 -20.848 1.00 94.75 104 ALA A C 1
ATOM 779 O O . ALA A 1 104 ? -3.340 -16.433 -21.697 1.00 94.75 104 ALA A O 1
ATOM 780 N N . GLU A 1 105 ? -3.946 -14.343 -21.144 1.00 94.25 105 GLU A N 1
ATOM 781 C CA . GLU A 1 105 ? -4.370 -13.953 -22.501 1.00 94.25 105 GLU A CA 1
ATOM 782 C C . GLU A 1 105 ? -3.217 -13.972 -23.518 1.00 94.25 105 GLU A C 1
ATOM 784 O O . GLU A 1 105 ? -3.430 -14.251 -24.696 1.00 94.25 105 GLU A O 1
ATOM 789 N N . GLN A 1 106 ? -1.983 -13.728 -23.070 1.00 92.56 106 GLN A N 1
ATOM 790 C CA . GLN A 1 106 ? -0.772 -13.826 -23.894 1.00 92.56 106 GLN A CA 1
ATOM 791 C C . GLN A 1 106 ? -0.195 -15.252 -23.973 1.00 92.56 106 GLN A C 1
ATOM 793 O O . GLN A 1 106 ? 0.871 -15.446 -24.562 1.00 92.56 106 GLN A O 1
ATOM 798 N N . GLY A 1 107 ? -0.859 -16.249 -23.377 1.00 93.38 107 GLY A N 1
ATOM 799 C CA . GLY A 1 107 ? -0.380 -17.633 -23.319 1.00 93.38 107 GLY A CA 1
ATOM 800 C C . GLY A 1 107 ? 0.830 -17.838 -22.400 1.00 93.38 107 GLY A C 1
ATOM 801 O O . GLY A 1 107 ? 1.565 -18.810 -22.564 1.00 93.38 107 GLY A O 1
ATOM 802 N N . MET A 1 108 ? 1.070 -16.921 -21.459 1.00 93.12 108 MET A N 1
ATOM 803 C CA . MET A 1 108 ? 2.153 -17.015 -20.478 1.00 93.12 108 MET A CA 1
ATOM 804 C C . MET A 1 108 ? 1.674 -17.672 -19.179 1.00 93.12 108 MET A C 1
ATOM 806 O O . MET A 1 108 ? 0.485 -17.656 -18.862 1.00 93.12 108 MET A O 1
ATOM 810 N N . ASP A 1 109 ? 2.615 -18.196 -18.387 1.00 91.88 109 ASP A N 1
ATOM 811 C CA . ASP A 1 109 ? 2.306 -18.768 -17.072 1.00 91.88 109 ASP A CA 1
ATOM 812 C C . ASP A 1 109 ? 1.702 -17.692 -16.136 1.00 91.88 109 ASP A C 1
ATOM 814 O O . ASP A 1 109 ? 2.332 -16.635 -15.937 1.00 91.88 109 ASP A O 1
ATOM 818 N N . PRO A 1 110 ? 0.497 -17.923 -15.570 1.00 88.50 110 PRO A N 1
ATOM 819 C CA . PRO A 1 110 ? -0.116 -17.034 -14.585 1.00 88.50 110 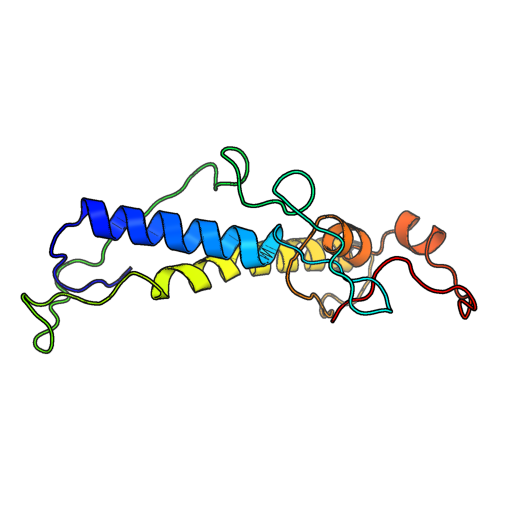PRO A CA 1
ATOM 820 C C . PRO A 1 110 ? 0.615 -17.032 -13.233 1.00 88.50 110 PRO A C 1
ATOM 822 O O . PRO A 1 110 ? 0.396 -16.129 -12.423 1.00 88.50 110 PRO A O 1
ATOM 825 N N . VAL A 1 111 ? 1.487 -18.009 -12.966 1.00 93.38 111 VAL A N 1
ATOM 826 C CA . VAL A 1 111 ? 2.391 -18.014 -11.816 1.00 93.38 111 VAL A CA 1
ATOM 827 C C . VAL A 1 111 ? 3.680 -17.297 -12.205 1.00 93.38 111 VAL A C 1
ATOM 829 O O . VAL A 1 111 ? 4.457 -17.749 -13.039 1.00 93.38 111 VAL A O 1
ATOM 832 N N . PHE A 1 112 ? 3.922 -16.144 -11.588 1.00 95.12 112 PHE A N 1
ATOM 833 C CA . PHE A 1 112 ? 5.115 -15.342 -11.833 1.00 95.12 112 PHE A CA 1
ATOM 834 C C . PHE A 1 112 ? 5.559 -14.631 -10.555 1.00 95.12 112 PHE A C 1
ATOM 836 O O . PHE A 1 112 ? 4.771 -14.417 -9.626 1.00 95.12 112 PHE A O 1
ATOM 843 N N . ARG A 1 113 ? 6.843 -14.267 -10.509 1.00 95.31 113 ARG A N 1
ATOM 844 C CA . ARG A 1 113 ? 7.389 -13.412 -9.456 1.00 95.31 113 ARG A CA 1
ATOM 845 C C . ARG A 1 113 ? 6.908 -11.981 -9.678 1.00 95.31 113 ARG A C 1
ATOM 847 O O . ARG A 1 113 ? 7.092 -11.428 -10.759 1.00 95.31 113 ARG A O 1
ATOM 854 N N . PHE A 1 114 ? 6.314 -11.394 -8.649 1.00 96.12 114 PHE A N 1
ATOM 855 C CA . PHE A 1 114 ? 5.860 -10.011 -8.649 1.00 96.12 114 PHE A CA 1
ATOM 856 C C . PHE A 1 114 ? 6.225 -9.405 -7.303 1.00 96.12 114 PHE A C 1
ATOM 858 O O . PHE A 1 114 ? 5.687 -9.826 -6.278 1.00 96.12 114 PHE A O 1
ATOM 865 N N . ASP A 1 115 ? 7.183 -8.485 -7.317 1.00 96.19 115 ASP A N 1
ATOM 866 C CA . ASP A 1 115 ? 7.766 -7.918 -6.107 1.00 96.19 115 ASP A CA 1
ATOM 867 C C . ASP A 1 115 ? 7.104 -6.576 -5.769 1.00 96.19 115 ASP A C 1
ATOM 869 O O . ASP A 1 115 ? 6.698 -5.820 -6.654 1.00 96.19 115 ASP A O 1
ATOM 873 N N . SER A 1 116 ? 7.012 -6.280 -4.474 1.00 96.44 116 SER A N 1
ATOM 874 C CA . SER A 1 116 ? 6.600 -4.966 -3.976 1.00 96.44 116 SER A CA 1
ATOM 875 C C . SER A 1 116 ? 7.740 -3.948 -4.128 1.00 96.44 116 SER A C 1
ATOM 877 O O . SER A 1 116 ? 8.897 -4.328 -3.934 1.00 96.44 116 SER A O 1
ATOM 879 N N . PRO A 1 117 ? 7.448 -2.661 -4.389 1.00 97.56 117 PRO A N 1
ATOM 880 C CA . PRO A 1 117 ? 6.137 -2.098 -4.729 1.00 97.56 117 PRO A CA 1
ATOM 881 C C . PRO A 1 117 ? 5.721 -2.418 -6.173 1.00 97.56 117 PRO A C 1
ATOM 883 O O . PRO A 1 117 ? 6.548 -2.382 -7.086 1.00 97.56 117 PRO A O 1
ATOM 886 N N . ALA A 1 118 ? 4.426 -2.662 -6.392 1.00 97.88 118 ALA A N 1
ATOM 887 C CA . ALA A 1 118 ? 3.796 -2.850 -7.701 1.00 97.88 118 ALA A CA 1
ATOM 888 C C . ALA A 1 118 ? 3.719 -1.534 -8.496 1.00 97.88 118 ALA A C 1
ATOM 890 O O . ALA A 1 118 ? 2.642 -1.038 -8.815 1.00 97.88 118 ALA A O 1
ATOM 891 N N . THR A 1 119 ? 4.882 -0.970 -8.813 1.00 97.50 119 THR A N 1
ATOM 892 C CA . THR A 1 119 ? 5.013 0.258 -9.594 1.00 97.50 119 THR A CA 1
ATOM 893 C C . THR A 1 119 ? 4.534 0.052 -11.026 1.00 97.50 119 THR A C 1
ATOM 895 O O . THR A 1 119 ? 4.501 -1.070 -11.543 1.00 97.50 119 THR A O 1
ATOM 898 N N . ALA A 1 120 ? 4.229 1.155 -11.711 1.00 97.25 120 ALA A N 1
ATOM 899 C CA . ALA A 1 120 ? 3.835 1.129 -13.118 1.00 97.25 120 ALA A CA 1
ATOM 900 C C . ALA A 1 120 ? 4.856 0.389 -14.007 1.00 97.25 120 ALA A C 1
ATOM 902 O O . ALA A 1 120 ? 4.457 -0.342 -14.910 1.00 97.25 120 ALA A O 1
ATOM 903 N N . GLU A 1 121 ? 6.156 0.518 -13.715 1.00 95.12 121 GLU A N 1
ATOM 904 C CA . GLU A 1 121 ? 7.225 -0.231 -14.389 1.00 95.12 121 GLU A CA 1
ATOM 905 C C . GLU A 1 121 ? 7.040 -1.747 -14.224 1.00 95.12 121 GLU A C 1
ATOM 907 O O . GLU A 1 121 ? 6.956 -2.470 -15.219 1.00 95.12 121 GLU A O 1
ATOM 912 N N . ARG A 1 122 ? 6.924 -2.236 -12.980 1.00 95.88 122 ARG A N 1
ATOM 913 C CA . ARG A 1 122 ? 6.777 -3.674 -12.703 1.00 95.88 122 ARG A CA 1
ATOM 914 C C . ARG A 1 122 ? 5.488 -4.230 -13.294 1.00 95.88 122 ARG A C 1
ATOM 916 O O . ARG A 1 122 ? 5.517 -5.309 -13.882 1.00 95.88 122 ARG A O 1
ATOM 923 N N . ILE A 1 123 ? 4.377 -3.496 -13.186 1.00 97.69 123 ILE A N 1
ATOM 924 C CA . ILE A 1 123 ? 3.096 -3.870 -13.804 1.00 97.69 123 ILE A CA 1
ATOM 925 C C . ILE A 1 123 ? 3.273 -4.013 -15.318 1.00 97.69 123 ILE A C 1
ATOM 927 O O . ILE A 1 123 ? 2.945 -5.054 -15.888 1.00 97.69 123 ILE A O 1
ATOM 931 N N . ARG A 1 124 ? 3.836 -2.990 -15.973 1.00 96.00 124 ARG A N 1
ATOM 932 C CA . ARG A 1 124 ? 3.975 -2.951 -17.430 1.00 96.00 124 ARG A CA 1
ATOM 933 C C . ARG A 1 124 ? 4.846 -4.082 -17.961 1.00 96.00 124 ARG A C 1
ATOM 935 O O . ARG A 1 124 ? 4.475 -4.700 -18.963 1.00 96.00 124 ARG A O 1
ATOM 942 N N . MET A 1 125 ? 5.982 -4.337 -17.315 1.00 93.62 125 MET A N 1
ATOM 943 C CA . MET A 1 125 ? 6.917 -5.378 -17.742 1.00 93.62 125 MET A CA 1
ATOM 944 C C . MET A 1 125 ? 6.375 -6.785 -17.471 1.00 93.62 125 MET A C 1
ATOM 946 O O . MET A 1 125 ? 6.603 -7.692 -18.270 1.00 93.62 125 MET A O 1
ATOM 950 N N . ALA A 1 126 ? 5.599 -6.974 -16.401 1.00 94.56 126 ALA A N 1
ATOM 951 C CA . ALA A 1 126 ? 5.046 -8.280 -16.053 1.00 94.56 126 ALA A CA 1
ATOM 952 C C . ALA A 1 126 ? 3.942 -8.769 -17.014 1.00 94.56 126 ALA A C 1
ATOM 954 O O . ALA A 1 126 ? 3.781 -9.985 -17.165 1.00 94.56 126 ALA A O 1
ATOM 955 N N . CYS A 1 127 ? 3.228 -7.864 -17.698 1.00 94.12 127 CYS A N 1
ATOM 956 C CA . CYS A 1 127 ? 2.199 -8.223 -18.686 1.00 94.12 127 CYS A CA 1
ATOM 957 C C . CYS A 1 127 ? 2.747 -8.979 -19.916 1.00 94.12 127 CYS A C 1
ATOM 959 O O . CYS A 1 127 ? 2.010 -9.757 -20.511 1.00 94.12 127 CYS A O 1
ATOM 961 N N . GLY A 1 128 ? 4.021 -8.787 -20.292 1.00 88.00 128 GLY A N 1
ATOM 962 C CA . GLY A 1 128 ? 4.724 -9.647 -21.264 1.00 88.00 128 GLY A CA 1
ATOM 963 C C . GLY A 1 128 ? 4.206 -9.642 -22.716 1.00 88.00 128 GLY A C 1
ATOM 964 O O . GLY A 1 128 ? 4.412 -10.601 -23.467 1.00 88.00 128 GLY A O 1
ATOM 965 N N . ASP A 1 129 ? 3.539 -8.569 -23.135 1.00 89.38 129 ASP A N 1
ATOM 966 C CA . ASP A 1 129 ? 3.043 -8.396 -24.504 1.00 89.38 129 ASP A CA 1
ATOM 967 C C . ASP A 1 129 ? 4.168 -8.304 -25.564 1.00 89.38 129 ASP A C 1
ATOM 969 O O . ASP A 1 129 ? 5.365 -8.372 -25.269 1.00 89.38 129 ASP A O 1
ATOM 973 N N . ALA A 1 130 ? 3.787 -8.194 -26.841 1.00 89.75 130 ALA A N 1
ATOM 974 C CA . ALA A 1 130 ? 4.744 -8.110 -27.950 1.00 89.75 130 ALA A CA 1
ATOM 975 C C . ALA A 1 130 ? 5.709 -6.919 -27.807 1.00 89.75 130 ALA A C 1
ATOM 977 O O . ALA A 1 130 ? 6.894 -7.047 -28.100 1.00 89.75 130 ALA A O 1
ATOM 978 N N . LEU A 1 131 ? 5.217 -5.786 -27.298 1.00 90.81 131 LEU A N 1
ATOM 979 C CA . LEU A 1 131 ? 6.021 -4.586 -27.075 1.00 90.81 131 LEU A CA 1
ATOM 980 C C . LEU A 1 131 ? 7.108 -4.824 -26.021 1.00 90.81 131 LEU A C 1
ATOM 982 O O . LEU A 1 131 ? 8.264 -4.494 -26.269 1.00 90.81 131 LEU A O 1
ATOM 986 N N . ALA A 1 132 ? 6.771 -5.447 -24.886 1.00 88.12 132 ALA A N 1
ATOM 987 C CA . ALA A 1 132 ? 7.761 -5.783 -23.863 1.00 88.12 132 ALA A CA 1
ATOM 988 C C . ALA A 1 132 ? 8.868 -6.695 -24.426 1.00 88.12 132 ALA A C 1
ATOM 990 O O . ALA A 1 132 ? 10.051 -6.446 -24.193 1.00 88.12 132 ALA A O 1
ATOM 991 N N . ARG A 1 133 ? 8.497 -7.691 -25.243 1.00 86.25 133 ARG A N 1
AT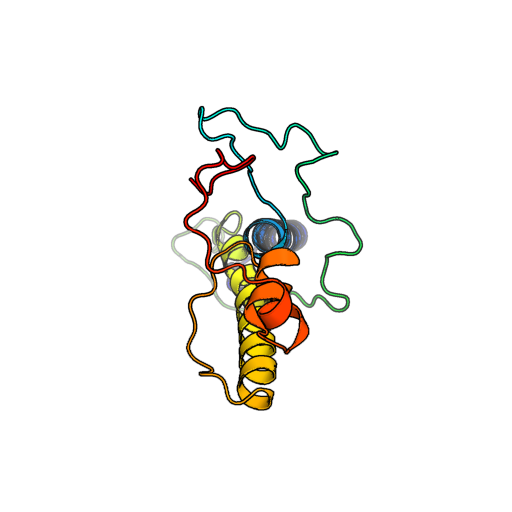OM 992 C CA . ARG A 1 133 ? 9.444 -8.612 -25.899 1.00 86.25 133 ARG A CA 1
ATOM 993 C C . ARG A 1 133 ? 10.366 -7.935 -26.914 1.00 86.25 133 ARG A C 1
ATOM 995 O O . ARG A 1 133 ? 11.500 -8.363 -27.080 1.00 86.25 133 ARG A O 1
ATOM 1002 N N . MET A 1 134 ? 9.905 -6.878 -27.581 1.00 88.94 134 MET A N 1
ATOM 1003 C CA . MET A 1 134 ? 10.751 -6.094 -28.492 1.00 88.94 134 MET A CA 1
ATOM 1004 C C . MET A 1 134 ? 11.806 -5.264 -27.750 1.00 88.94 134 MET A C 1
ATOM 1006 O O . MET A 1 134 ? 12.818 -4.901 -28.342 1.00 88.94 134 MET A O 1
ATOM 1010 N N . THR A 1 135 ? 11.562 -4.941 -26.477 1.00 84.62 135 THR A N 1
ATOM 1011 C CA . THR A 1 135 ? 12.450 -4.098 -25.659 1.00 84.62 135 THR A CA 1
ATOM 1012 C C . THR A 1 135 ? 13.413 -4.882 -24.775 1.00 84.62 135 THR A C 1
ATOM 1014 O O . THR A 1 135 ? 14.394 -4.317 -24.302 1.00 84.62 135 THR A O 1
ATOM 1017 N N . THR A 1 136 ? 13.160 -6.172 -24.542 1.00 70.50 136 THR A N 1
ATOM 1018 C CA . THR A 1 136 ? 14.081 -7.034 -23.796 1.00 70.50 136 THR A CA 1
ATOM 1019 C C . THR A 1 136 ? 15.323 -7.309 -24.634 1.00 70.50 136 THR A C 1
ATOM 1021 O O . THR A 1 136 ? 15.283 -8.084 -25.585 1.00 70.50 136 THR A O 1
ATOM 1024 N N . THR A 1 137 ? 16.428 -6.652 -24.295 1.00 65.12 137 THR A N 1
ATOM 1025 C CA . THR A 1 137 ? 17.743 -6.895 -24.892 1.00 65.12 137 THR A CA 1
ATOM 1026 C C . THR A 1 137 ? 18.450 -8.043 -24.171 1.00 65.12 137 THR A C 1
ATOM 1028 O O . THR A 1 137 ? 18.687 -7.951 -22.971 1.00 65.12 137 THR A O 1
ATOM 1031 N N . ASP A 1 138 ? 18.847 -9.086 -24.907 1.00 56.50 138 ASP A N 1
ATOM 1032 C CA . ASP A 1 138 ? 19.611 -10.256 -24.415 1.00 56.50 138 ASP A CA 1
ATOM 1033 C C . ASP A 1 138 ? 21.076 -9.948 -24.031 1.00 56.50 138 ASP A C 1
ATOM 1035 O O . ASP A 1 138 ? 21.878 -10.846 -23.767 1.00 56.50 138 ASP A O 1
ATOM 1039 N N . THR A 1 139 ? 21.489 -8.683 -24.032 1.00 54.50 139 THR A N 1
ATOM 1040 C CA . THR A 1 139 ? 22.898 -8.334 -23.859 1.00 54.50 139 THR A CA 1
ATOM 1041 C C . THR A 1 139 ? 23.319 -8.390 -22.397 1.00 54.50 139 THR A C 1
ATOM 1043 O O . THR A 1 139 ? 22.759 -7.689 -21.557 1.00 54.50 139 THR A O 1
ATOM 1046 N N . ALA A 1 140 ? 24.369 -9.175 -22.124 1.00 56.12 140 ALA A N 1
ATOM 1047 C CA . ALA A 1 140 ? 25.208 -9.051 -20.938 1.00 56.12 140 ALA A CA 1
ATOM 1048 C C . ALA A 1 140 ? 25.723 -7.608 -20.862 1.00 56.12 140 ALA A C 1
ATOM 1050 O O . ALA A 1 140 ? 26.669 -7.232 -21.554 1.00 56.12 140 ALA A O 1
ATOM 1051 N N . ASP A 1 141 ? 25.016 -6.781 -20.100 1.00 60.34 141 ASP A N 1
ATOM 1052 C CA . ASP A 1 141 ? 25.240 -5.347 -20.075 1.00 60.34 141 ASP A CA 1
ATOM 1053 C C . ASP A 1 141 ? 26.560 -5.062 -19.350 1.00 60.34 141 ASP A C 1
ATOM 1055 O O . ASP A 1 141 ? 26.680 -5.203 -18.134 1.00 60.34 141 ASP A O 1
ATOM 1059 N N . THR A 1 142 ? 27.593 -4.712 -20.117 1.00 69.62 142 THR A N 1
ATOM 1060 C CA . THR A 1 142 ? 28.878 -4.240 -19.583 1.00 69.62 142 THR A CA 1
ATOM 1061 C C . THR A 1 142 ? 28.771 -2.835 -18.988 1.00 69.62 142 THR A C 1
ATOM 1063 O O . THR A 1 142 ? 29.755 -2.325 -18.449 1.00 69.62 142 THR A O 1
ATOM 1066 N N . SER A 1 143 ? 27.617 -2.173 -19.124 1.00 77.06 143 SER A N 1
ATOM 1067 C CA . SER A 1 143 ? 27.388 -0.849 -18.570 1.00 77.06 143 SER A CA 1
ATOM 1068 C C . SER A 1 143 ? 26.930 -0.919 -17.116 1.00 77.06 143 SER A C 1
ATOM 1070 O O . SER A 1 143 ? 26.257 -1.841 -16.657 1.00 77.06 143 SER A O 1
ATOM 1072 N N . LYS A 1 144 ? 27.348 0.086 -16.352 1.00 84.69 144 LYS A N 1
ATOM 1073 C CA . LYS A 1 144 ? 26.958 0.230 -14.958 1.00 84.69 144 LYS A CA 1
ATOM 1074 C C . LYS A 1 144 ? 25.526 0.788 -14.902 1.00 84.69 144 LYS A C 1
ATOM 1076 O O . LYS A 1 144 ? 25.311 1.889 -15.416 1.00 84.69 144 LYS A O 1
ATOM 1081 N N . PRO A 1 145 ? 24.568 0.101 -14.251 1.00 89.56 145 PRO A N 1
ATOM 1082 C CA . PRO A 1 145 ? 23.186 0.562 -14.199 1.00 89.56 145 PRO A CA 1
ATOM 1083 C C . PRO A 1 145 ? 23.062 1.854 -13.385 1.00 89.56 145 PRO A C 1
ATOM 1085 O O . PRO A 1 145 ? 23.805 2.083 -12.429 1.00 89.56 145 PRO A O 1
ATOM 1088 N N . TRP A 1 146 ? 22.089 2.697 -13.738 1.00 90.81 146 TRP A N 1
ATOM 1089 C CA . TRP A 1 146 ? 21.826 3.939 -13.003 1.00 90.81 146 TRP A CA 1
ATOM 1090 C C . TRP A 1 1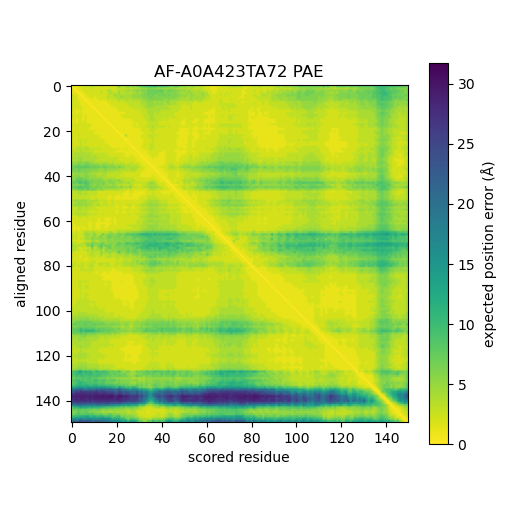46 ? 21.281 3.680 -11.592 1.00 90.81 146 TRP A C 1
ATOM 1092 O O . TRP A 1 146 ? 21.693 4.345 -10.642 1.00 90.81 146 TRP A O 1
ATOM 1102 N N . SER A 1 147 ? 20.390 2.693 -11.449 1.00 92.69 147 SER A N 1
ATOM 1103 C CA . SER A 1 147 ? 19.832 2.277 -10.161 1.00 92.69 147 SER A CA 1
ATOM 1104 C C . SER A 1 147 ? 19.868 0.766 -9.981 1.00 92.69 147 SER A C 1
ATOM 1106 O O . SER A 1 147 ? 19.662 0.031 -10.945 1.00 92.69 147 SER A O 1
ATOM 1108 N N . VAL A 1 148 ? 20.028 0.321 -8.740 1.00 88.56 148 VAL A N 1
ATOM 1109 C CA . VAL A 1 148 ? 19.930 -1.078 -8.317 1.00 88.56 148 VAL A CA 1
ATOM 1110 C C . VAL A 1 148 ? 18.797 -1.252 -7.309 1.00 88.56 148 VAL A C 1
ATOM 1112 O O .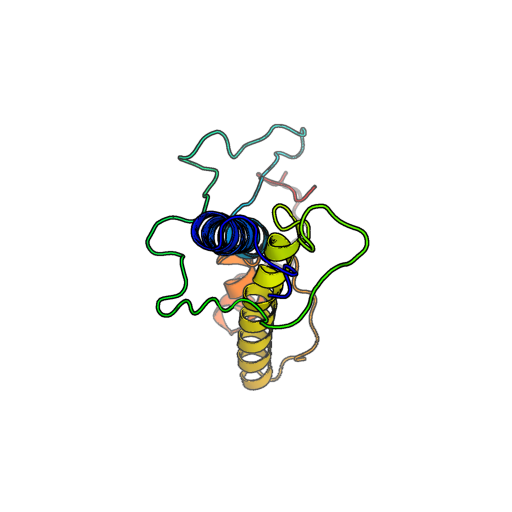 VAL A 1 148 ? 18.445 -0.321 -6.579 1.00 88.56 148 VAL A O 1
ATOM 1115 N N . THR A 1 149 ? 18.212 -2.447 -7.286 1.00 79.31 149 THR A N 1
ATOM 1116 C CA . THR A 1 149 ? 17.326 -2.884 -6.202 1.00 79.31 149 THR A CA 1
ATOM 1117 C C . THR A 1 149 ? 18.201 -3.420 -5.074 1.00 79.31 149 THR A C 1
ATOM 1119 O O . THR A 1 149 ? 19.060 -4.263 -5.330 1.00 79.31 149 THR A O 1
ATOM 1122 N N . VAL A 1 150 ? 18.017 -2.885 -3.866 1.00 63.66 150 VAL A N 1
ATOM 1123 C CA . VAL A 1 150 ? 18.762 -3.259 -2.651 1.00 63.66 150 VAL A CA 1
ATOM 1124 C C . VAL A 1 150 ? 17.915 -4.194 -1.805 1.00 63.66 150 VAL A C 1
ATOM 1126 O O . VAL A 1 150 ? 16.689 -3.948 -1.745 1.00 63.66 150 VAL A O 1
#

pLDDT: mean 93.1, std 8.28, range [54.5, 98.56]

Foldseek 3Di:
DEFWPDPDVVVLVVLLQVLLQQLLCFAAPFDWWAFPVRHTDQPDCVRGPRDDPVSDPPDDDDDYDPPRFQPVDDPRGHDRNNPSNCVNVVVNVVLLQVLLVLCVVVVHHSDDDQDGNNYPVSSVLSSPDPVNVVPDDPDPDPDRDGTDDD

Radius of gyration: 20.24 Å; Cα contacts (8 Å, |Δi|>4): 197; chains: 1; bounding box: 49×34×58 Å

InterPro domains:
  IPR016208 Aldehyde oxidase/xanthine dehydrogenase-like [PTHR45444] (1-131)
  IPR037165 Aldehyde oxidase/xanthine dehydrogenase, molybdopterin binding domain superfamily [SSF56003] (1-148)
  IPR046867 Aldehyde oxidase/xanthine dehydrogenase, second molybdopterin binding domain [PF20256] (1-57)

Solvent-accessible surface area (backbone atoms only — not comparable to full-atom values): 8821 Å² total; per-residue (Å²): 84,81,34,23,37,62,91,48,62,71,59,53,49,50,28,37,55,51,20,22,47,52,20,37,14,53,32,34,54,40,55,84,39,22,29,81,86,70,48,77,65,44,66,56,73,90,55,30,42,68,69,52,91,83,68,56,68,95,76,77,89,85,60,73,45,77,95,48,70,26,92,89,38,76,82,18,25,52,91,49,66,68,72,28,22,66,60,20,50,55,58,42,52,51,51,51,50,54,38,25,51,50,12,44,77,71,74,41,72,58,77,71,93,80,65,81,39,51,26,72,67,57,53,59,57,63,33,60,48,72,69,50,60,73,66,62,72,92,64,86,71,88,67,83,63,77,61,42,91,129

Mean predicted aligned error: 4.77 Å